Protein AF-A0A354IY60-F1 (afdb_monomer)

Solvent-accessible surface area (backbone atoms only — not comparable to full-atom values): 8496 Å² total; per-residue (Å²): 108,70,52,46,50,25,41,67,71,72,50,80,74,56,65,82,72,46,63,53,44,49,78,50,38,72,61,55,78,78,47,60,50,58,60,54,50,53,53,47,48,56,35,58,68,58,42,33,21,66,52,24,50,53,45,29,50,77,43,54,49,43,76,82,74,38,63,66,53,58,58,33,64,71,35,77,70,46,32,53,54,40,50,51,51,38,52,53,50,17,52,32,43,72,70,74,41,89,82,56,72,67,61,52,51,53,52,67,45,41,64,61,28,51,53,42,22,51,53,35,39,73,75,68,40,56,72,66,63,19,42,54,53,18,46,52,52,49,50,52,63,44,37,76,71,41,57,64,69,86,72,90,119

Secondary structure (DSSP, 8-state):
-HHHHHHHHTPPPPHHHHTTHHHHGGGGGGS-HHHHHHHHHHHHTSS-HHHHHHHHHHTT--TTT-HHHHHHHHSHHHHHHHHHHHHHHHHHHHTT----HHHHHHHHHHHHHHHHHHHHHHTT--HHHHHHHHHHHHHHHHHHHS---S---

Sequence (153 aa):
RVVRFAAKLGFTIEPTTRAPIPVMAPLIDNVPAARVFDEMLKLLLSGHALACLKELRSAGLHHGLLPLLDVVLEQPIGMKFVTLALESTDGRVKAGKGVSPGFLFASLLWHQVLEKWTAYRAAGESPIPALHLAADDVLETQTENLALQRRIA

Foldseek 3Di:
DVLLCCQLVVHDDDPVRLVCQLVCLVVCVVPPLVVLVVVLCCQLLVLRNVSSQVSCVVSNNNPLSCPLCVVQCVDPVSVVQLVVQSNVSSVCVVVVHDDDPVSNVCSSQVVQLVVQLVVVVVVVDDNVVSSVVSVVVSVVVVCVSRVPPPPVD

Structure (mmCIF, N/CA/C/O backbone):
data_AF-A0A354IY60-F1
#
_entry.id   AF-A0A354IY60-F1
#
loop_
_atom_site.group_PDB
_atom_site.id
_atom_site.type_symbol
_atom_site.label_atom_id
_atom_site.label_alt_id
_atom_site.label_comp_id
_atom_site.label_asym_id
_atom_site.label_entity_id
_atom_site.label_seq_id
_atom_site.pdbx_PDB_ins_code
_atom_site.Cartn_x
_atom_site.Cartn_y
_atom_site.Cartn_z
_atom_site.occupancy
_atom_site.B_iso_or_equiv
_atom_site.auth_seq_id
_atom_site.auth_comp_id
_atom_site.auth_asym_id
_atom_site.auth_atom_id
_atom_site.pdbx_PDB_model_num
ATOM 1 N N . ARG A 1 1 ? -11.865 1.160 8.815 1.00 88.44 1 ARG A N 1
ATOM 2 C CA . ARG A 1 1 ? -11.609 2.166 9.887 1.00 88.44 1 ARG A CA 1
ATOM 3 C C . ARG A 1 1 ? -11.349 1.549 11.257 1.00 88.44 1 ARG A C 1
ATOM 5 O O . ARG A 1 1 ? -10.276 1.803 11.785 1.00 88.44 1 ARG A O 1
ATOM 12 N N . VAL A 1 2 ? -12.276 0.768 11.831 1.00 89.88 2 VAL A N 1
ATOM 13 C CA . VAL A 1 2 ? -12.103 0.158 13.170 1.00 89.88 2 VAL A CA 1
ATOM 14 C C . VAL A 1 2 ? -10.794 -0.633 13.291 1.00 89.88 2 VAL A C 1
ATOM 16 O O . VAL A 1 2 ? -10.044 -0.413 14.231 1.00 89.88 2 VAL A O 1
ATOM 19 N N . VAL A 1 3 ? -10.442 -1.408 12.259 1.00 87.44 3 VAL A N 1
ATOM 20 C CA . VAL A 1 3 ? -9.163 -2.131 12.148 1.00 87.44 3 VAL A CA 1
ATOM 21 C C . VAL A 1 3 ? -7.941 -1.213 12.277 1.00 87.44 3 VAL A C 1
ATOM 23 O O . VAL A 1 3 ? -7.026 -1.503 13.040 1.00 87.44 3 VAL A O 1
ATOM 26 N N . ARG A 1 4 ? -7.944 -0.056 11.598 1.00 87.56 4 ARG A N 1
ATOM 27 C CA . ARG A 1 4 ? -6.861 0.938 11.696 1.00 87.56 4 ARG A CA 1
ATOM 28 C C . ARG A 1 4 ? -6.732 1.487 13.117 1.00 87.56 4 ARG A C 1
ATOM 30 O O . ARG A 1 4 ? -5.622 1.713 13.582 1.00 87.56 4 ARG A O 1
ATOM 37 N N . PHE A 1 5 ? -7.851 1.743 13.794 1.00 89.81 5 PHE A N 1
ATOM 38 C CA . PHE A 1 5 ? -7.823 2.234 15.171 1.00 89.81 5 PHE A CA 1
ATOM 39 C C . PHE A 1 5 ? -7.339 1.164 16.146 1.00 89.81 5 PHE A C 1
ATOM 41 O O . PHE A 1 5 ? -6.482 1.478 16.965 1.00 89.81 5 PHE A O 1
ATOM 48 N N . ALA A 1 6 ? -7.815 -0.074 16.010 1.00 89.38 6 ALA A N 1
ATOM 49 C CA . ALA A 1 6 ? -7.380 -1.208 16.821 1.00 89.38 6 ALA A CA 1
ATOM 50 C C . ALA A 1 6 ? -5.862 -1.406 16.721 1.00 89.38 6 ALA A C 1
ATOM 52 O O . ALA A 1 6 ? -5.167 -1.400 17.732 1.00 89.38 6 ALA A O 1
ATOM 53 N N . ALA A 1 7 ? -5.329 -1.444 15.497 1.00 85.56 7 ALA A N 1
ATOM 54 C CA . ALA A 1 7 ? -3.896 -1.595 15.260 1.00 85.56 7 ALA A CA 1
ATOM 55 C C . ALA A 1 7 ? -3.062 -0.386 15.725 1.00 85.56 7 ALA A C 1
ATOM 57 O O . ALA A 1 7 ? -1.956 -0.562 16.234 1.00 85.56 7 ALA A O 1
ATOM 58 N N . LYS A 1 8 ? -3.575 0.843 15.572 1.00 84.44 8 LYS A N 1
ATOM 59 C CA . LYS A 1 8 ? -2.874 2.063 16.004 1.00 84.44 8 LYS A CA 1
ATOM 60 C C . LYS A 1 8 ? -2.842 2.221 17.527 1.00 84.44 8 LYS A C 1
ATOM 62 O O . LYS A 1 8 ? -1.833 2.651 18.071 1.00 84.44 8 LYS A O 1
ATOM 67 N N . LEU A 1 9 ? -3.957 1.945 18.201 1.00 89.19 9 LEU A N 1
ATOM 68 C CA . LEU A 1 9 ? -4.133 2.186 19.638 1.00 89.19 9 LEU A CA 1
ATOM 69 C C . LEU A 1 9 ? -3.896 0.931 20.492 1.00 89.19 9 LEU A C 1
ATOM 71 O O . LEU A 1 9 ? -3.904 1.026 21.713 1.00 89.19 9 LEU A O 1
ATOM 75 N N . GLY A 1 10 ? -3.681 -0.229 19.867 1.00 86.25 10 GLY A N 1
ATOM 76 C CA . GLY A 1 10 ? -3.373 -1.479 20.560 1.00 86.25 10 GLY A CA 1
ATOM 77 C C . GLY A 1 10 ? -4.554 -2.082 21.323 1.00 86.25 10 GLY A C 1
ATOM 78 O O . GLY A 1 10 ? -4.336 -2.787 22.303 1.00 86.25 10 GLY A O 1
ATOM 79 N N . PHE A 1 11 ? -5.796 -1.808 20.909 1.00 90.44 11 PHE A N 1
ATOM 80 C CA . PHE A 1 11 ? -6.984 -2.415 21.519 1.00 90.44 11 PHE A CA 1
ATOM 81 C C . PHE A 1 11 ? -7.531 -3.567 20.676 1.00 90.44 11 PHE A C 1
ATOM 83 O O . PHE A 1 11 ? -7.369 -3.607 19.456 1.00 90.44 11 PHE A O 1
ATOM 90 N N . THR A 1 12 ? -8.240 -4.485 21.332 1.00 90.00 12 THR A N 1
ATOM 91 C CA . THR A 1 12 ? -8.960 -5.574 20.660 1.00 90.00 12 THR A CA 1
ATOM 92 C C . THR A 1 12 ? -10.376 -5.125 20.317 1.00 90.00 12 THR A C 1
ATOM 94 O O . THR A 1 12 ? -11.064 -4.544 21.154 1.00 90.00 12 THR A O 1
ATOM 97 N N . ILE A 1 13 ? -10.815 -5.382 19.083 1.00 91.25 13 ILE A N 1
ATOM 98 C CA . ILE A 1 13 ? -12.200 -5.130 18.667 1.00 91.25 13 ILE A CA 1
ATOM 99 C C . ILE A 1 13 ? -13.109 -6.086 19.443 1.00 91.25 13 ILE A C 1
ATOM 101 O O . ILE A 1 13 ? -12.880 -7.295 19.431 1.00 91.25 13 ILE A O 1
ATOM 105 N N . GLU A 1 14 ? -14.125 -5.536 20.105 1.00 94.50 14 GLU A N 1
ATOM 106 C CA . GLU A 1 14 ? -15.101 -6.303 20.878 1.00 94.50 14 GLU A CA 1
ATOM 107 C C . GLU A 1 14 ? -15.761 -7.400 19.998 1.00 94.50 14 GLU A C 1
ATOM 109 O O . GLU A 1 14 ? -16.012 -7.157 18.811 1.00 94.50 14 GLU A O 1
ATOM 114 N N . PRO A 1 15 ? -15.994 -8.626 20.520 1.00 92.94 15 PRO A N 1
ATOM 115 C CA . PRO A 1 15 ? -16.390 -9.772 19.699 1.00 92.94 15 PRO A CA 1
ATOM 116 C C . PRO A 1 15 ? -17.660 -9.573 18.868 1.00 92.94 15 PRO A C 1
ATOM 118 O O . PRO A 1 15 ? -17.668 -9.940 17.692 1.00 92.94 15 PRO A O 1
ATOM 121 N N . THR A 1 16 ? -18.714 -8.973 19.429 1.00 95.06 16 THR A N 1
ATOM 122 C CA . THR A 1 16 ? -19.974 -8.739 18.701 1.00 95.06 16 THR A CA 1
ATOM 123 C C . THR A 1 16 ? -19.823 -7.680 17.606 1.00 95.06 16 THR A C 1
ATOM 125 O O . THR A 1 16 ? -20.445 -7.788 16.553 1.00 95.06 16 THR A O 1
ATOM 128 N N . THR A 1 17 ? -18.910 -6.725 17.786 1.00 92.94 17 THR A N 1
ATOM 129 C CA . THR A 1 17 ? -18.509 -5.733 16.780 1.00 92.94 17 THR A CA 1
ATOM 130 C C . THR A 1 17 ? -17.629 -6.349 15.689 1.00 92.94 17 THR A C 1
ATOM 132 O O . THR A 1 17 ? -17.692 -5.937 14.530 1.00 92.94 17 THR A O 1
ATOM 135 N N . ARG A 1 18 ? -16.791 -7.336 16.038 1.00 91.06 18 ARG A N 1
ATOM 136 C CA . ARG A 1 18 ? -15.887 -8.022 15.101 1.00 91.06 18 ARG A CA 1
ATOM 137 C C . ARG A 1 18 ? -16.618 -9.037 14.222 1.00 91.06 18 ARG A C 1
ATOM 139 O O . ARG A 1 18 ? -16.305 -9.136 13.039 1.00 91.06 18 ARG A O 1
ATOM 146 N N . ALA A 1 19 ? -17.584 -9.761 14.784 1.00 91.88 19 ALA A N 1
ATOM 147 C CA . ALA A 1 19 ? -18.325 -10.833 14.120 1.00 91.88 19 ALA A CA 1
ATOM 148 C C . ALA A 1 19 ? -18.915 -10.476 12.735 1.00 91.88 19 ALA A C 1
ATOM 150 O O . ALA A 1 19 ? -18.747 -11.276 11.816 1.00 91.88 19 ALA A O 1
ATOM 151 N N . PRO A 1 20 ? -19.560 -9.310 12.518 1.00 92.75 20 PRO A N 1
ATOM 152 C CA . PRO A 1 20 ? -20.145 -8.985 11.217 1.00 92.75 20 PRO A CA 1
ATOM 153 C C . PRO A 1 20 ? -19.119 -8.559 10.158 1.00 92.75 20 PRO A C 1
ATOM 155 O O . PRO A 1 20 ? -19.459 -8.529 8.977 1.00 92.75 20 PRO A O 1
ATOM 158 N N . ILE A 1 21 ? -17.879 -8.224 10.538 1.00 90.81 21 ILE A N 1
ATOM 159 C CA . ILE A 1 21 ? -16.892 -7.628 9.623 1.00 90.81 21 ILE A CA 1
ATOM 160 C C . ILE A 1 21 ? -16.610 -8.514 8.395 1.00 90.81 21 ILE A C 1
ATOM 162 O O . ILE A 1 21 ? -16.708 -7.986 7.289 1.00 90.81 21 ILE A O 1
ATOM 166 N N . PRO A 1 22 ? -16.311 -9.824 8.527 1.00 87.81 22 PRO A N 1
ATOM 167 C CA . PRO A 1 22 ? -16.028 -10.666 7.364 1.00 87.81 22 PRO A CA 1
ATOM 168 C C . PRO A 1 22 ? -17.251 -10.838 6.456 1.00 87.81 22 PRO A C 1
ATOM 170 O O . PRO A 1 22 ? -17.123 -10.838 5.238 1.00 87.81 22 PRO A O 1
ATOM 173 N N . VAL A 1 23 ? -18.451 -10.933 7.043 1.00 90.25 23 VAL A N 1
ATOM 174 C CA . VAL A 1 23 ? -19.718 -11.088 6.304 1.00 90.25 23 VAL A CA 1
ATOM 175 C C . VAL A 1 23 ? -20.045 -9.827 5.503 1.00 90.25 23 VAL A C 1
ATOM 177 O O . VAL A 1 23 ? -20.557 -9.905 4.392 1.00 90.25 23 VAL A O 1
ATOM 180 N N . MET A 1 24 ? -19.736 -8.656 6.061 1.00 90.62 24 MET A N 1
ATOM 181 C CA . MET A 1 24 ? -19.971 -7.358 5.430 1.00 90.62 24 MET A CA 1
ATOM 182 C C . MET A 1 24 ? -18.816 -6.897 4.535 1.00 90.62 24 MET A C 1
ATOM 184 O O . MET A 1 24 ? -18.959 -5.871 3.874 1.00 90.62 24 MET A O 1
ATOM 188 N N . ALA A 1 25 ? -17.691 -7.618 4.493 1.00 86.38 25 ALA A N 1
ATOM 189 C CA . ALA A 1 25 ? -16.521 -7.254 3.694 1.00 86.38 25 ALA A CA 1
ATOM 190 C C . ALA A 1 25 ? -16.855 -6.940 2.219 1.00 86.38 25 ALA A C 1
ATOM 192 O O . ALA A 1 25 ? -16.401 -5.896 1.748 1.00 86.38 25 ALA A O 1
ATOM 193 N N . PRO A 1 26 ? -17.717 -7.715 1.520 1.00 85.06 26 PRO A N 1
ATOM 194 C CA . PRO A 1 26 ? -18.083 -7.423 0.129 1.00 85.06 26 PRO A CA 1
ATOM 195 C C . PRO A 1 26 ? -18.803 -6.081 -0.064 1.00 85.06 26 PRO A C 1
ATOM 197 O O . PRO A 1 26 ? -18.829 -5.533 -1.158 1.00 85.06 26 PRO A O 1
ATOM 200 N N . LEU A 1 27 ? -19.379 -5.490 0.992 1.00 87.69 27 LEU A N 1
ATOM 201 C CA . LEU A 1 27 ? -20.028 -4.178 0.889 1.00 87.69 27 LEU A CA 1
ATOM 202 C C . LEU A 1 27 ? -19.032 -3.045 0.606 1.00 87.69 27 LEU A C 1
ATOM 204 O O . LEU A 1 27 ? -19.461 -1.946 0.252 1.00 87.69 27 LEU A O 1
ATOM 208 N N . ILE A 1 28 ? -17.727 -3.294 0.754 1.00 83.00 28 ILE A N 1
ATOM 209 C CA . ILE A 1 28 ? -16.671 -2.355 0.363 1.00 83.00 28 ILE A CA 1
ATOM 210 C C . ILE A 1 28 ? -16.707 -2.083 -1.143 1.00 83.00 28 ILE A C 1
ATOM 212 O O . ILE A 1 28 ? -16.422 -0.954 -1.534 1.00 83.00 28 ILE A O 1
ATOM 216 N N . ASP A 1 29 ? -17.160 -3.034 -1.961 1.00 80.75 29 ASP A N 1
ATOM 217 C CA . ASP A 1 29 ? -17.261 -2.871 -3.418 1.00 80.75 29 ASP A CA 1
ATOM 218 C C . ASP A 1 29 ? -18.298 -1.805 -3.817 1.00 80.75 29 ASP A C 1
ATOM 220 O O . ASP A 1 29 ? -18.230 -1.225 -4.898 1.00 80.75 29 ASP A O 1
ATOM 224 N N . ASN A 1 30 ? -19.226 -1.468 -2.911 1.00 85.25 30 ASN A N 1
ATOM 225 C CA . ASN A 1 30 ? -20.182 -0.370 -3.095 1.00 85.25 30 ASN A CA 1
ATOM 226 C C . ASN A 1 30 ? -19.595 1.009 -2.739 1.00 85.25 30 ASN A C 1
ATOM 228 O O . ASN A 1 30 ? -20.263 2.035 -2.893 1.00 85.25 30 ASN A O 1
ATOM 232 N N . VAL A 1 31 ? -18.375 1.062 -2.201 1.00 84.38 31 VAL A N 1
ATOM 233 C CA . VAL A 1 31 ? -17.703 2.306 -1.821 1.00 84.38 31 VAL A CA 1
ATOM 234 C C . VAL A 1 31 ? -16.869 2.801 -3.004 1.00 84.38 31 VAL A C 1
ATOM 236 O O . VAL A 1 31 ? -16.104 2.027 -3.574 1.00 84.38 31 VAL A O 1
ATOM 239 N N . PRO A 1 32 ? -16.920 4.103 -3.353 1.00 83.19 32 PRO A N 1
ATOM 240 C CA . PRO A 1 32 ? -16.079 4.643 -4.415 1.00 83.19 32 PRO A CA 1
ATOM 241 C C . PRO A 1 32 ? -14.600 4.326 -4.180 1.00 83.19 32 PRO A C 1
ATOM 243 O O . PRO A 1 32 ? -14.066 4.611 -3.104 1.00 83.19 32 PRO A O 1
ATOM 246 N N . ALA A 1 33 ? -13.918 3.806 -5.198 1.00 76.94 33 ALA A N 1
ATOM 247 C CA . ALA A 1 33 ? -12.531 3.358 -5.092 1.00 76.94 33 ALA A CA 1
ATOM 248 C C . ALA A 1 33 ? -11.567 4.450 -4.578 1.00 76.94 33 ALA A C 1
ATOM 250 O O . ALA A 1 33 ? -10.688 4.159 -3.772 1.00 76.94 33 ALA A O 1
ATOM 251 N N . ALA A 1 34 ? -11.799 5.727 -4.907 1.00 79.12 34 ALA A N 1
ATOM 252 C CA . ALA A 1 34 ? -11.034 6.850 -4.347 1.00 79.12 34 ALA A CA 1
ATOM 253 C C . ALA A 1 34 ? -11.125 6.943 -2.807 1.00 79.12 34 ALA A C 1
ATOM 255 O O . ALA A 1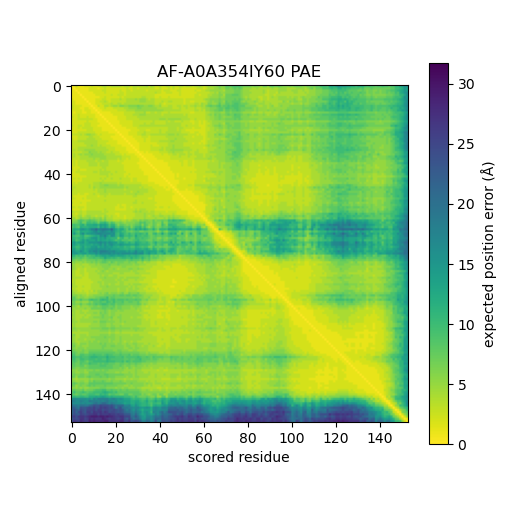 34 ? -10.150 7.253 -2.126 1.00 79.12 34 ALA A O 1
ATOM 256 N N . ARG A 1 35 ? -12.289 6.631 -2.223 1.00 83.75 35 ARG A N 1
ATOM 257 C CA . ARG A 1 35 ? -12.496 6.631 -0.765 1.00 83.75 35 ARG A CA 1
ATOM 258 C C . ARG A 1 35 ? -11.802 5.441 -0.107 1.00 83.75 35 ARG A C 1
ATOM 260 O O . ARG A 1 35 ? -11.246 5.586 0.983 1.00 83.75 35 ARG A O 1
ATOM 267 N N . VAL A 1 36 ? -11.853 4.276 -0.752 1.00 81.19 36 VAL A N 1
ATOM 268 C CA . VAL A 1 36 ? -11.145 3.068 -0.306 1.00 81.19 36 VAL A CA 1
ATOM 269 C C . VAL A 1 36 ? -9.639 3.333 -0.303 1.00 81.19 36 VAL A C 1
ATOM 271 O O . VAL A 1 36 ? -8.973 3.109 0.709 1.00 81.19 36 VAL A O 1
ATOM 274 N N . PHE A 1 37 ? -9.136 3.940 -1.377 1.00 79.94 37 PHE A N 1
ATOM 275 C CA . PHE A 1 37 ? -7.749 4.363 -1.528 1.00 79.94 37 PHE A CA 1
ATOM 276 C C . PHE A 1 37 ? -7.301 5.350 -0.439 1.00 79.94 37 PHE A C 1
ATOM 278 O O . PHE A 1 37 ? -6.261 5.155 0.191 1.00 79.94 37 PHE A O 1
ATOM 285 N N . ASP A 1 38 ? -8.105 6.372 -0.136 1.00 83.62 38 ASP A N 1
ATOM 286 C CA . ASP A 1 38 ? -7.805 7.320 0.943 1.00 83.62 38 ASP A CA 1
ATOM 287 C C . ASP A 1 38 ? -7.706 6.638 2.318 1.00 83.62 38 ASP A C 1
ATOM 289 O O . ASP A 1 38 ? -6.849 6.979 3.139 1.00 83.62 38 ASP A O 1
ATOM 293 N N . GLU A 1 39 ? -8.598 5.690 2.623 1.00 86.81 39 GLU A N 1
ATOM 294 C CA . GLU A 1 39 ? -8.551 4.946 3.888 1.00 86.81 39 GLU A CA 1
ATOM 295 C C . GLU A 1 39 ? -7.363 3.980 3.945 1.00 86.81 39 GLU A C 1
ATOM 297 O O . GLU A 1 39 ? -6.762 3.819 5.010 1.00 86.81 39 GLU A O 1
ATOM 302 N N . MET A 1 40 ? -6.987 3.399 2.810 1.00 83.44 40 MET A N 1
ATOM 303 C CA . MET A 1 40 ? -5.792 2.578 2.662 1.00 83.44 40 MET A CA 1
ATOM 304 C C . MET A 1 40 ? -4.517 3.393 2.896 1.00 83.44 40 MET A C 1
ATOM 306 O O . MET A 1 40 ? -3.669 2.980 3.685 1.00 83.44 40 MET A O 1
ATOM 310 N N . LEU A 1 41 ? -4.394 4.585 2.308 1.00 85.44 41 LEU A N 1
ATOM 311 C CA . LEU A 1 41 ? -3.262 5.475 2.577 1.00 85.44 41 LEU A CA 1
ATOM 312 C C . LEU A 1 41 ? -3.183 5.856 4.053 1.00 85.44 41 LEU A C 1
ATOM 314 O O . LEU A 1 41 ? -2.116 5.780 4.655 1.00 85.44 41 LEU A O 1
ATOM 318 N N . LYS A 1 42 ? -4.315 6.193 4.682 1.00 88.12 42 LYS A N 1
ATOM 319 C CA . LYS A 1 42 ? -4.358 6.474 6.128 1.00 88.12 42 LYS A CA 1
ATOM 320 C C . LYS A 1 42 ? -3.928 5.278 6.971 1.00 88.12 42 LYS A C 1
ATOM 322 O O . LYS A 1 42 ? -3.460 5.471 8.089 1.00 88.12 42 LYS A O 1
ATOM 327 N N . LEU A 1 43 ? -4.146 4.060 6.484 1.00 88.81 43 LEU A N 1
ATOM 328 C CA . LEU A 1 43 ? -3.760 2.827 7.154 1.00 88.81 43 LEU A CA 1
ATOM 329 C C . LEU A 1 43 ? -2.259 2.558 7.008 1.00 88.81 43 LEU A C 1
ATOM 331 O O . LEU A 1 43 ? -1.584 2.355 8.017 1.00 88.81 43 LEU A O 1
ATOM 335 N N . LEU A 1 44 ? -1.733 2.625 5.786 1.00 86.75 44 LEU A N 1
ATOM 336 C CA . LEU A 1 44 ? -0.325 2.356 5.480 1.00 86.75 44 LEU A CA 1
ATOM 337 C C . LEU A 1 44 ? 0.619 3.477 5.939 1.00 86.75 44 LEU A C 1
ATOM 339 O O . LEU A 1 44 ? 1.779 3.224 6.232 1.00 86.75 44 LEU A O 1
ATOM 343 N N . LEU A 1 45 ? 0.131 4.713 6.049 1.00 88.94 45 LEU A N 1
ATOM 344 C CA . LEU A 1 45 ? 0.900 5.866 6.534 1.00 88.94 45 LEU A CA 1
ATOM 345 C C . LEU A 1 45 ? 0.599 6.187 8.008 1.00 88.94 45 LEU A C 1
ATOM 347 O O . LEU A 1 45 ? 0.848 7.296 8.477 1.00 88.94 45 LEU A O 1
ATOM 351 N N . SER A 1 46 ? 0.029 5.233 8.750 1.00 89.06 46 SER A N 1
ATOM 352 C CA . SER A 1 46 ? -0.377 5.437 10.147 1.00 89.06 46 SER A CA 1
ATOM 353 C C . SER A 1 46 ? 0.775 5.394 11.155 1.00 89.06 46 SER A C 1
ATOM 355 O O . SER A 1 46 ? 0.569 5.791 12.303 1.00 89.06 46 SER A O 1
ATOM 357 N N . GLY A 1 47 ? 1.948 4.890 10.759 1.00 89.50 47 GLY A N 1
ATOM 358 C CA . GLY A 1 47 ? 3.024 4.510 11.679 1.00 89.50 47 GLY A CA 1
ATOM 359 C C . GLY A 1 47 ? 2.867 3.098 12.262 1.00 89.50 47 GLY A C 1
ATOM 360 O O . GLY A 1 47 ? 3.663 2.694 13.110 1.00 89.50 47 GLY A O 1
ATOM 361 N N . HIS A 1 48 ? 1.828 2.367 11.851 1.00 89.69 48 HIS A N 1
ATOM 362 C CA . HIS A 1 48 ? 1.505 1.013 12.301 1.00 89.69 48 HIS A CA 1
ATOM 363 C C . HIS A 1 48 ? 1.077 0.121 11.123 1.00 89.69 48 HIS A C 1
ATOM 365 O O . HIS A 1 48 ? 0.196 -0.730 11.276 1.00 89.69 48 HIS A O 1
ATOM 371 N N . ALA A 1 49 ? 1.643 0.332 9.935 1.00 87.81 49 ALA A N 1
ATOM 372 C CA . ALA A 1 49 ? 1.198 -0.281 8.690 1.00 87.81 49 ALA A CA 1
ATOM 373 C C . ALA A 1 49 ? 1.167 -1.812 8.758 1.00 87.81 49 ALA A C 1
ATOM 375 O O . ALA A 1 49 ? 0.139 -2.420 8.456 1.00 87.81 49 ALA A O 1
ATOM 376 N N . LEU A 1 50 ? 2.250 -2.442 9.227 1.00 83.44 50 LEU A N 1
ATOM 377 C CA . LEU A 1 50 ? 2.337 -3.905 9.299 1.00 83.44 50 LEU A CA 1
ATOM 378 C C . LEU A 1 50 ? 1.298 -4.498 10.264 1.00 83.44 50 LEU A C 1
ATOM 380 O O . LEU A 1 50 ? 0.670 -5.512 9.960 1.00 83.44 50 LEU A O 1
ATOM 384 N N . ALA A 1 51 ? 1.086 -3.855 11.415 1.00 85.38 51 ALA A N 1
ATOM 385 C CA . ALA A 1 51 ? 0.060 -4.264 12.373 1.00 85.38 51 ALA A CA 1
ATOM 386 C C . ALA A 1 51 ? -1.346 -4.113 11.775 1.00 85.38 51 ALA A C 1
ATOM 388 O O . ALA A 1 51 ? -2.170 -5.018 11.885 1.00 85.38 51 ALA A O 1
ATOM 389 N N . CYS A 1 52 ? -1.601 -3.006 11.073 1.00 88.00 52 CYS A N 1
ATOM 390 C CA . CYS A 1 52 ? -2.877 -2.783 10.407 1.00 88.00 52 CYS A CA 1
ATOM 391 C C . CYS A 1 52 ? -3.149 -3.815 9.305 1.00 88.00 52 CYS A C 1
ATOM 393 O O . CYS A 1 52 ? -4.285 -4.260 9.171 1.00 88.00 52 CYS A O 1
ATOM 395 N N . LEU A 1 53 ? -2.133 -4.208 8.531 1.00 83.19 53 LEU A N 1
ATOM 396 C CA . LEU A 1 53 ? -2.272 -5.233 7.492 1.00 83.19 53 LEU A CA 1
ATOM 397 C C . LEU A 1 53 ? -2.577 -6.612 8.078 1.00 83.19 53 LEU A C 1
ATOM 399 O O . LEU A 1 53 ? -3.450 -7.313 7.569 1.00 83.19 53 LEU A O 1
ATOM 403 N N . LYS A 1 54 ? -1.911 -6.986 9.176 1.00 82.19 54 LYS A N 1
ATOM 404 C CA . LYS A 1 54 ? -2.204 -8.237 9.891 1.00 82.19 54 LYS A CA 1
ATOM 405 C C . LYS A 1 54 ? -3.645 -8.267 10.401 1.00 82.19 54 LYS A C 1
ATOM 407 O O . LYS A 1 54 ? -4.324 -9.275 10.220 1.00 82.19 54 LYS A O 1
ATOM 412 N N . GLU A 1 55 ? -4.130 -7.163 10.969 1.00 85.19 55 GLU A N 1
ATOM 413 C CA . GLU A 1 55 ? -5.521 -7.063 11.425 1.00 85.19 55 GLU A CA 1
ATOM 414 C C . GLU A 1 55 ? -6.535 -7.023 10.272 1.00 85.19 55 GLU A C 1
ATOM 416 O O . GLU A 1 55 ? -7.605 -7.614 10.379 1.00 85.19 55 GLU A O 1
ATOM 421 N N . LEU A 1 56 ? -6.216 -6.382 9.142 1.00 85.62 56 LEU A N 1
ATOM 422 C CA . LEU A 1 56 ? -7.063 -6.442 7.943 1.00 85.62 56 LEU A CA 1
ATOM 423 C C . LEU A 1 56 ? -7.207 -7.879 7.442 1.00 85.62 56 LEU A C 1
ATOM 425 O O . LEU A 1 56 ? -8.320 -8.324 7.157 1.00 85.62 56 LEU A O 1
ATOM 429 N N . ARG A 1 57 ? -6.090 -8.611 7.372 1.00 81.12 57 ARG A N 1
ATOM 430 C CA . ARG A 1 57 ? -6.080 -10.014 6.957 1.00 81.12 57 ARG A CA 1
ATOM 431 C C . ARG A 1 57 ? -6.884 -10.881 7.923 1.00 81.12 57 ARG A C 1
ATOM 433 O O . ARG A 1 57 ? -7.754 -11.622 7.478 1.00 81.12 57 ARG A O 1
ATOM 440 N N . SER A 1 58 ? -6.662 -10.743 9.232 1.00 82.31 58 SER A N 1
ATOM 441 C CA . SER A 1 58 ? -7.389 -11.512 10.253 1.00 82.31 58 SER A CA 1
ATOM 442 C C . SER A 1 58 ? -8.880 -11.158 10.345 1.00 82.31 58 SER A C 1
ATOM 444 O O . SER A 1 58 ? -9.667 -11.947 10.864 1.00 82.31 58 SER A O 1
ATOM 446 N N . ALA A 1 59 ? -9.283 -9.986 9.851 1.00 81.62 59 ALA A N 1
ATOM 447 C CA . ALA A 1 59 ? -10.678 -9.567 9.736 1.00 81.62 59 ALA A CA 1
ATOM 448 C C . ALA A 1 59 ? -11.338 -9.959 8.398 1.00 81.62 59 ALA A C 1
ATOM 450 O O . ALA A 1 59 ? -12.508 -9.644 8.200 1.00 81.62 59 ALA A O 1
ATOM 451 N N . GLY A 1 60 ? -10.614 -10.609 7.476 1.00 79.62 60 GLY A N 1
ATOM 452 C CA . GLY A 1 60 ? -11.138 -10.984 6.157 1.00 79.62 6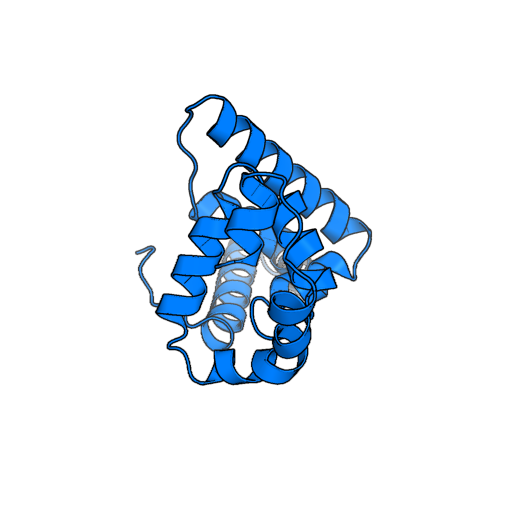0 GLY A CA 1
ATOM 453 C C . GLY A 1 60 ? -11.311 -9.808 5.186 1.00 79.62 60 GLY A C 1
ATOM 45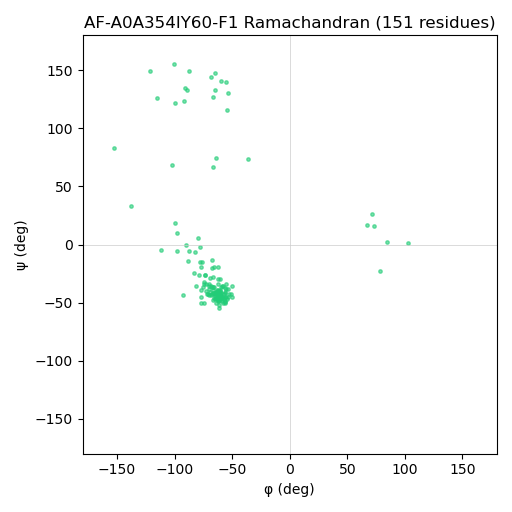4 O O . GLY A 1 60 ? -11.992 -9.946 4.182 1.00 79.62 60 GLY A O 1
ATOM 455 N N . LEU A 1 61 ? -10.688 -8.658 5.465 1.00 80.81 61 LEU A N 1
ATOM 456 C CA . LEU A 1 61 ? -10.820 -7.419 4.683 1.00 80.81 61 LEU A CA 1
ATOM 457 C C . LEU A 1 61 ? -9.678 -7.195 3.678 1.00 80.81 61 LEU A C 1
ATOM 459 O O . LEU A 1 61 ? -9.519 -6.092 3.170 1.00 80.81 61 LEU A O 1
ATOM 463 N N . HIS A 1 62 ? -8.814 -8.183 3.463 1.00 70.81 62 HIS A N 1
ATOM 464 C CA . HIS A 1 62 ? -7.645 -8.033 2.591 1.00 70.81 62 HIS A CA 1
ATOM 465 C C . HIS A 1 62 ? -8.004 -8.196 1.106 1.00 70.81 62 HIS A C 1
ATOM 467 O O . HIS A 1 62 ? -7.514 -7.431 0.276 1.00 70.81 62 HIS A O 1
ATOM 473 N N . HIS A 1 63 ? -8.945 -9.093 0.806 1.00 66.38 63 HIS A N 1
ATOM 474 C CA . HIS A 1 63 ? -9.428 -9.339 -0.547 1.00 66.38 63 HIS A CA 1
ATOM 475 C C . HIS A 1 63 ? -10.140 -8.116 -1.136 1.00 66.38 63 HIS A C 1
ATOM 477 O O . HIS A 1 63 ? -10.966 -7.486 -0.477 1.00 66.38 63 HIS A O 1
ATOM 483 N N . GLY A 1 64 ? -9.793 -7.768 -2.378 1.00 59.94 64 GLY A N 1
ATOM 484 C CA . GLY A 1 64 ? -10.393 -6.663 -3.140 1.00 59.94 64 GLY A CA 1
ATOM 485 C C . GLY A 1 64 ? -9.893 -5.264 -2.764 1.00 59.94 64 GLY A C 1
ATOM 486 O O . GLY A 1 64 ? -9.910 -4.361 -3.593 1.00 59.94 64 GLY A O 1
ATOM 487 N N . LEU A 1 65 ? -9.368 -5.075 -1.551 1.00 62.66 65 LEU A N 1
ATOM 488 C CA . LEU A 1 65 ? -8.852 -3.780 -1.100 1.00 62.66 65 LEU A CA 1
ATOM 489 C C . LEU A 1 65 ? -7.493 -3.453 -1.726 1.00 62.66 65 LEU A C 1
ATOM 491 O O . LEU A 1 65 ? -7.239 -2.293 -2.041 1.00 62.66 65 LEU A O 1
ATOM 495 N N . LEU A 1 66 ? -6.643 -4.471 -1.903 1.00 61.56 66 LEU A N 1
ATOM 496 C CA . LEU A 1 66 ? -5.328 -4.396 -2.544 1.00 61.56 66 LEU A CA 1
ATOM 497 C C . LEU A 1 66 ? -4.967 -5.762 -3.153 1.00 61.56 66 LEU A C 1
ATOM 499 O O . LEU A 1 66 ? -4.198 -6.512 -2.545 1.00 61.56 66 LEU A O 1
ATOM 503 N N . PRO A 1 67 ? -5.442 -6.071 -4.372 1.00 62.44 67 PRO A N 1
ATOM 504 C CA . PRO A 1 67 ? -5.014 -7.269 -5.102 1.00 62.44 67 PRO A CA 1
ATOM 505 C C . PRO A 1 67 ? -3.482 -7.389 -5.164 1.00 62.44 67 PRO A C 1
ATOM 507 O O . PRO A 1 67 ? -2.915 -8.466 -5.014 1.00 62.44 67 PRO A O 1
ATOM 510 N N . LEU A 1 68 ? -2.798 -6.245 -5.272 1.00 60.31 68 LEU A N 1
ATOM 511 C CA . LEU A 1 68 ? -1.344 -6.133 -5.208 1.00 60.31 68 LEU A CA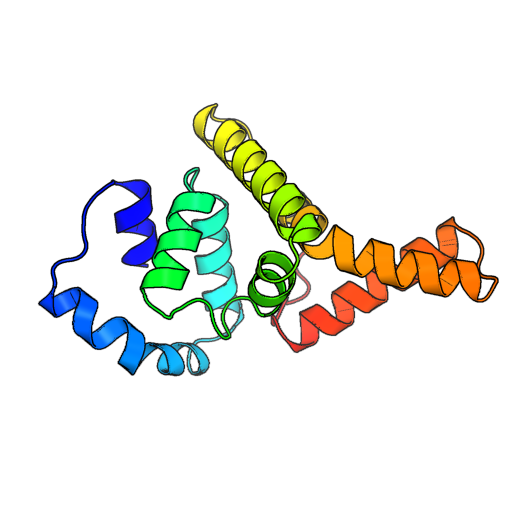 1
ATOM 512 C C . LEU A 1 68 ? -0.739 -6.669 -3.903 1.00 60.31 68 LEU A C 1
ATOM 514 O O . LEU A 1 68 ? 0.280 -7.350 -3.948 1.00 60.31 68 LEU A O 1
ATOM 518 N N . LEU A 1 69 ? -1.314 -6.340 -2.740 1.00 64.06 69 LEU A N 1
ATOM 519 C CA . LEU A 1 69 ? -0.772 -6.846 -1.479 1.00 64.06 69 LEU A CA 1
ATOM 520 C C . LEU A 1 69 ? -1.020 -8.337 -1.354 1.00 64.06 69 LEU A C 1
ATOM 522 O O . LEU A 1 69 ? -0.128 -9.027 -0.891 1.00 64.06 69 LEU A O 1
ATOM 526 N N . ASP A 1 70 ? -2.168 -8.847 -1.786 1.00 67.75 70 ASP A N 1
ATOM 527 C CA . ASP A 1 70 ? -2.419 -10.287 -1.741 1.00 67.75 70 ASP A CA 1
ATOM 528 C C . ASP A 1 70 ? -1.355 -11.045 -2.556 1.00 67.75 70 ASP A C 1
ATOM 530 O O . ASP A 1 70 ? -0.658 -11.893 -2.000 1.00 67.75 70 ASP A O 1
ATOM 534 N N . VAL A 1 71 ? -1.082 -10.606 -3.790 1.00 61.91 71 VAL A N 1
ATOM 535 C CA . VAL A 1 71 ? -0.029 -11.180 -4.651 1.00 61.91 71 VAL A CA 1
ATOM 536 C C . VAL A 1 71 ? 1.369 -11.054 -4.032 1.00 61.91 71 VAL A C 1
ATOM 538 O O . VAL A 1 71 ? 2.163 -11.996 -4.055 1.00 61.91 71 VAL A O 1
ATOM 541 N N . VAL A 1 72 ? 1.706 -9.895 -3.459 1.00 61.97 72 VAL A N 1
ATOM 542 C CA . VAL A 1 72 ? 3.048 -9.664 -2.900 1.00 61.97 72 VAL A CA 1
ATOM 543 C C . VAL A 1 72 ? 3.256 -10.391 -1.567 1.00 61.97 72 VAL A C 1
ATOM 545 O O . VAL A 1 72 ? 4.369 -10.823 -1.269 1.00 61.97 72 VAL A O 1
ATOM 548 N N . LEU A 1 73 ? 2.200 -10.556 -0.768 1.00 62.31 73 LEU A N 1
ATOM 549 C CA . LEU A 1 73 ? 2.229 -11.294 0.495 1.00 62.31 73 LEU A CA 1
ATOM 550 C C . LEU A 1 73 ? 2.221 -12.821 0.280 1.00 62.31 73 LEU A C 1
ATOM 552 O O . LEU A 1 73 ? 2.583 -13.549 1.204 1.00 62.31 73 LEU A O 1
ATOM 556 N N . GLU A 1 74 ? 1.801 -13.307 -0.891 1.00 67.88 74 GLU A N 1
ATOM 557 C CA . GLU A 1 74 ? 1.854 -14.726 -1.278 1.00 67.88 74 GLU A CA 1
ATOM 558 C C . GLU A 1 74 ? 3.254 -15.167 -1.728 1.00 67.88 74 GLU A C 1
ATOM 560 O O . GLU A 1 74 ? 3.630 -16.328 -1.553 1.00 67.88 74 GLU A O 1
ATOM 565 N N . GLN A 1 75 ? 4.072 -14.242 -2.237 1.00 66.62 75 GLN A N 1
ATOM 566 C CA . GLN A 1 75 ? 5.447 -14.532 -2.636 1.00 66.62 75 GLN A CA 1
ATOM 567 C C . GLN A 1 75 ? 6.447 -14.269 -1.491 1.00 66.62 75 GLN A C 1
ATOM 569 O O . GLN A 1 75 ? 6.571 -13.130 -1.031 1.00 66.62 75 GLN A O 1
ATOM 574 N N . PRO A 1 76 ? 7.259 -15.259 -1.063 1.00 66.19 76 PRO A N 1
ATOM 575 C CA . PRO A 1 76 ? 8.166 -15.107 0.084 1.00 66.19 76 PRO A CA 1
ATOM 576 C C . PRO A 1 76 ? 9.176 -13.955 -0.050 1.00 66.19 76 PRO A C 1
ATOM 578 O O . PRO A 1 76 ? 9.516 -13.295 0.934 1.00 66.19 76 PRO A O 1
ATOM 581 N N . ILE A 1 77 ? 9.66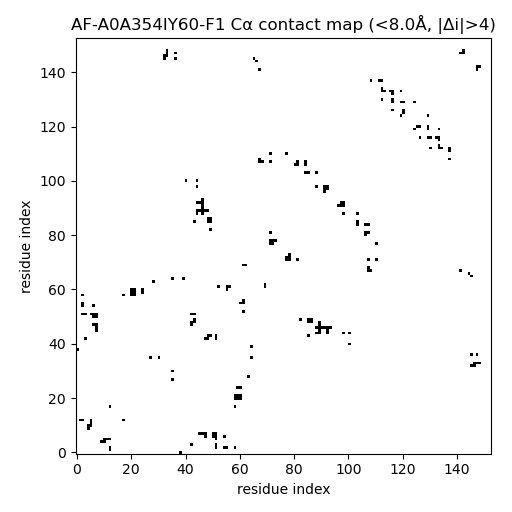2 -13.704 -1.270 1.00 67.31 77 ILE A N 1
ATOM 582 C CA . ILE A 1 77 ? 10.652 -12.655 -1.555 1.00 67.31 77 ILE A CA 1
ATOM 583 C C . ILE A 1 77 ? 9.990 -11.270 -1.567 1.00 67.31 77 ILE A C 1
ATOM 585 O O . ILE A 1 77 ? 10.507 -10.342 -0.938 1.00 67.31 77 ILE A O 1
ATOM 589 N N . GLY A 1 78 ? 8.829 -11.140 -2.218 1.00 71.25 78 GLY A N 1
ATOM 590 C CA . GLY A 1 78 ? 8.044 -9.904 -2.239 1.00 71.25 78 GLY A CA 1
ATOM 591 C C . GLY A 1 78 ? 7.625 -9.466 -0.834 1.00 71.25 78 GLY A C 1
ATOM 592 O O . GLY A 1 78 ? 7.796 -8.302 -0.463 1.00 71.25 78 GLY A O 1
ATOM 593 N N . MET A 1 79 ? 7.210 -10.428 -0.006 1.00 75.94 79 MET A N 1
ATOM 594 C CA . MET A 1 79 ? 6.825 -10.213 1.387 1.00 75.94 79 MET A CA 1
ATOM 595 C C . MET A 1 79 ? 7.932 -9.546 2.213 1.00 75.94 79 MET A C 1
ATOM 597 O O . MET A 1 79 ? 7.671 -8.594 2.955 1.00 75.94 79 MET A O 1
ATOM 601 N N . LYS A 1 80 ? 9.186 -10.001 2.080 1.00 82.12 80 LYS A N 1
ATOM 602 C CA . LYS A 1 80 ? 10.314 -9.421 2.827 1.00 82.12 80 LYS A CA 1
ATOM 603 C C . LYS A 1 80 ? 10.575 -7.973 2.414 1.00 82.12 80 LYS A C 1
ATOM 605 O O . LYS A 1 80 ? 10.770 -7.124 3.281 1.00 82.12 80 LYS A O 1
ATOM 610 N N . PHE A 1 81 ? 10.557 -7.683 1.113 1.00 83.62 81 PHE A N 1
ATOM 611 C CA . PHE A 1 81 ? 10.793 -6.331 0.605 1.00 83.62 81 PHE A CA 1
ATOM 612 C C . PHE A 1 81 ? 9.699 -5.355 1.050 1.00 83.62 81 PHE A C 1
ATOM 614 O O . PHE A 1 81 ? 10.000 -4.285 1.579 1.00 83.62 81 PHE A O 1
ATOM 621 N N . VAL A 1 82 ? 8.430 -5.750 0.921 1.00 82.62 82 VAL A N 1
ATOM 622 C CA . VAL A 1 82 ? 7.299 -4.925 1.362 1.00 82.62 82 VAL A CA 1
ATOM 623 C C . VAL A 1 82 ? 7.314 -4.711 2.865 1.00 82.62 82 VAL A C 1
ATOM 625 O O . VAL A 1 82 ? 7.118 -3.585 3.313 1.00 82.62 82 VAL A O 1
ATOM 628 N N . THR A 1 83 ? 7.611 -5.748 3.649 1.00 85.25 83 THR A N 1
ATOM 629 C CA . THR A 1 83 ? 7.730 -5.607 5.106 1.00 85.25 83 THR A CA 1
ATOM 630 C C . THR A 1 83 ? 8.774 -4.550 5.467 1.00 85.25 83 THR A C 1
ATOM 632 O O . THR A 1 83 ? 8.468 -3.639 6.232 1.00 85.25 83 THR A O 1
ATOM 635 N N . LEU A 1 84 ? 9.959 -4.587 4.846 1.00 89.06 84 LEU A N 1
ATOM 636 C CA . LEU A 1 84 ? 11.011 -3.589 5.077 1.00 89.06 84 LEU A CA 1
ATOM 637 C C . LEU A 1 84 ? 10.587 -2.172 4.661 1.00 89.06 84 LEU A C 1
ATOM 639 O O . LEU A 1 84 ? 10.874 -1.204 5.369 1.00 89.06 84 LEU A O 1
ATOM 643 N N . ALA A 1 85 ? 9.891 -2.026 3.531 1.00 88.94 85 ALA A N 1
ATOM 644 C CA . ALA A 1 85 ? 9.392 -0.730 3.073 1.00 88.94 85 ALA A CA 1
ATOM 645 C C . ALA A 1 85 ? 8.348 -0.140 4.038 1.00 88.94 85 ALA A C 1
ATOM 647 O O . ALA A 1 85 ? 8.385 1.057 4.348 1.00 88.94 85 ALA A O 1
ATOM 648 N N . LEU A 1 86 ? 7.444 -0.978 4.550 1.00 88.62 86 LEU A N 1
ATOM 649 C CA . LEU A 1 86 ? 6.440 -0.591 5.538 1.00 88.62 86 LEU A CA 1
ATOM 650 C C . LEU A 1 86 ? 7.069 -0.254 6.892 1.00 88.62 86 LEU A C 1
ATOM 652 O O . LEU A 1 86 ? 6.728 0.772 7.468 1.00 88.62 86 LEU A O 1
ATOM 656 N N . GLU A 1 87 ? 8.031 -1.043 7.372 1.00 90.62 87 GLU A N 1
ATOM 657 C CA . GLU A 1 87 ? 8.760 -0.762 8.616 1.00 90.62 87 GLU A CA 1
ATOM 658 C C . GLU A 1 87 ? 9.553 0.547 8.531 1.00 90.62 87 GLU A C 1
ATOM 660 O O . GLU A 1 87 ? 9.528 1.357 9.460 1.00 90.62 87 GLU A O 1
ATOM 665 N N . SER A 1 88 ? 10.208 0.800 7.394 1.00 90.94 88 SER A N 1
ATOM 666 C CA . SER A 1 88 ? 10.907 2.061 7.131 1.00 90.94 88 SER A CA 1
ATOM 667 C C . SER A 1 88 ? 9.936 3.246 7.117 1.00 90.94 88 SER A C 1
ATOM 669 O O . SER A 1 88 ? 10.195 4.282 7.737 1.00 90.94 88 SER A O 1
ATOM 671 N N . THR A 1 89 ? 8.774 3.080 6.477 1.00 91.12 89 THR A N 1
ATOM 672 C CA . THR A 1 89 ? 7.700 4.084 6.462 1.00 91.12 89 THR A CA 1
ATOM 673 C C . THR A 1 89 ? 7.191 4.359 7.876 1.00 91.12 89 THR A C 1
ATOM 675 O O . THR A 1 89 ? 7.139 5.516 8.296 1.00 91.12 89 THR A O 1
ATOM 678 N N . ASP A 1 90 ? 6.910 3.311 8.649 1.00 91.88 90 ASP A N 1
ATOM 679 C CA . ASP A 1 90 ? 6.441 3.417 10.029 1.00 91.88 90 ASP A CA 1
ATOM 680 C C . ASP A 1 90 ? 7.469 4.121 10.926 1.00 91.88 90 ASP A C 1
ATOM 682 O O . ASP A 1 90 ? 7.116 5.009 11.707 1.00 91.88 90 ASP A O 1
ATOM 686 N N . GLY A 1 91 ? 8.754 3.781 10.784 1.00 93.12 91 GLY A N 1
ATOM 687 C CA . GLY A 1 91 ? 9.850 4.425 11.506 1.00 93.12 91 GLY A CA 1
ATOM 688 C C . GLY A 1 91 ? 9.952 5.923 11.212 1.00 93.12 91 GLY A C 1
ATOM 689 O O . GLY A 1 91 ? 10.161 6.723 12.127 1.00 93.12 91 GLY A O 1
ATOM 690 N N . ARG A 1 92 ? 9.738 6.336 9.955 1.00 94.50 92 ARG A N 1
ATOM 691 C CA . ARG A 1 92 ? 9.711 7.757 9.574 1.00 94.50 92 ARG A CA 1
ATOM 692 C C . ARG A 1 92 ? 8.540 8.501 10.204 1.00 94.50 92 ARG A C 1
ATOM 694 O O . ARG A 1 92 ? 8.764 9.577 10.756 1.00 94.50 92 ARG A O 1
ATOM 701 N N . VAL A 1 93 ? 7.335 7.926 10.166 1.00 92.50 93 VAL A N 1
ATOM 702 C CA . VAL A 1 93 ? 6.141 8.528 10.786 1.00 92.50 93 VAL A CA 1
ATOM 703 C C . VAL A 1 93 ? 6.361 8.726 12.286 1.00 92.50 93 VAL A C 1
ATOM 705 O O . VAL A 1 93 ? 6.132 9.819 12.799 1.00 92.50 93 VAL A O 1
ATOM 708 N N . LYS A 1 94 ? 6.873 7.705 12.987 1.00 91.12 94 LYS A N 1
ATOM 709 C CA . LYS A 1 94 ? 7.166 7.780 14.431 1.00 91.12 94 LYS A CA 1
ATOM 710 C C . LYS A 1 94 ? 8.228 8.823 14.770 1.00 91.12 94 LYS A C 1
ATOM 712 O O . LYS A 1 94 ? 8.143 9.461 15.812 1.00 91.12 94 LYS A O 1
ATOM 717 N N . ALA A 1 95 ? 9.200 9.024 13.885 1.00 94.75 95 ALA A N 1
ATOM 718 C CA . ALA A 1 95 ? 10.222 10.057 14.025 1.00 94.75 95 ALA A CA 1
ATOM 719 C C . ALA A 1 95 ? 9.738 11.468 13.624 1.00 94.75 95 ALA A C 1
ATOM 721 O O . ALA A 1 95 ? 10.560 12.380 13.546 1.00 94.75 95 ALA A O 1
ATOM 722 N N . GLY A 1 96 ? 8.450 11.656 13.306 1.00 92.44 96 GLY A N 1
ATOM 723 C CA . GLY A 1 96 ? 7.900 12.941 12.859 1.00 92.44 96 GLY A CA 1
ATOM 724 C C . GLY A 1 96 ? 8.411 13.395 11.486 1.00 92.44 96 GLY A C 1
ATOM 725 O O . GLY A 1 96 ? 8.311 14.572 11.148 1.00 92.44 96 GLY A O 1
ATOM 726 N N . LYS A 1 97 ? 8.989 12.486 10.691 1.00 92.88 97 LYS A N 1
ATOM 727 C CA . LYS A 1 97 ? 9.527 12.788 9.358 1.00 92.88 97 LYS A CA 1
ATOM 728 C C . LYS A 1 97 ? 8.436 12.656 8.299 1.00 92.88 97 LYS A C 1
ATOM 730 O O . LYS A 1 97 ? 7.565 11.795 8.387 1.00 92.88 97 LYS A O 1
ATOM 735 N N . GLY A 1 98 ? 8.547 13.456 7.240 1.00 89.38 98 GLY A N 1
ATOM 736 C CA . GLY A 1 98 ? 7.661 13.353 6.081 1.00 89.38 98 GLY A CA 1
ATOM 737 C C . GLY A 1 98 ? 7.740 11.978 5.408 1.00 89.38 98 GLY A C 1
ATOM 738 O O . GLY A 1 98 ? 8.824 11.394 5.267 1.00 89.38 98 GLY A O 1
ATOM 739 N N . VAL A 1 99 ? 6.587 11.480 4.969 1.00 90.50 99 VAL A N 1
ATOM 740 C CA . VAL A 1 99 ? 6.434 10.250 4.182 1.00 90.50 99 VAL A CA 1
ATOM 741 C C . VAL A 1 99 ? 5.747 10.567 2.859 1.00 90.50 99 VAL A C 1
ATOM 743 O O . VAL A 1 99 ? 4.953 11.501 2.781 1.00 90.50 99 VAL A O 1
ATOM 746 N N . SER A 1 100 ? 6.078 9.806 1.815 1.00 86.06 100 SER A N 1
ATOM 747 C CA . SER A 1 100 ? 5.539 9.999 0.468 1.00 86.06 100 SER A CA 1
ATOM 748 C C . SER A 1 100 ? 4.697 8.789 0.061 1.00 86.06 100 SER A C 1
ATOM 750 O O . SER A 1 100 ? 5.223 7.672 0.068 1.00 86.06 100 SER A O 1
ATOM 752 N N . PRO A 1 101 ? 3.430 8.986 -0.350 1.00 84.19 101 PRO A N 1
ATOM 753 C CA . PRO A 1 101 ? 2.641 7.934 -0.983 1.00 84.19 101 PRO A CA 1
ATOM 754 C C . PRO A 1 101 ? 3.343 7.335 -2.209 1.00 84.19 101 PRO A C 1
ATOM 756 O O . PRO A 1 101 ? 3.316 6.123 -2.392 1.00 84.19 101 PRO A O 1
ATOM 759 N N . GLY A 1 102 ? 4.032 8.158 -3.009 1.00 85.25 102 GLY A N 1
ATOM 760 C CA . GLY A 1 102 ? 4.746 7.694 -4.202 1.00 85.25 102 GLY A CA 1
ATOM 761 C C . GLY A 1 102 ? 5.858 6.692 -3.878 1.00 85.25 102 GLY A C 1
ATOM 762 O O . GLY A 1 102 ? 5.974 5.671 -4.546 1.00 85.25 102 GLY A O 1
ATOM 763 N N . PHE A 1 103 ? 6.618 6.923 -2.800 1.00 86.38 103 PHE A N 1
ATOM 764 C CA . PHE A 1 103 ? 7.633 5.969 -2.327 1.00 86.38 103 PHE A CA 1
ATOM 765 C C . PHE A 1 103 ? 7.013 4.632 -1.908 1.00 86.38 103 PHE A C 1
ATOM 767 O O . PHE A 1 103 ? 7.542 3.567 -2.231 1.00 86.38 103 PHE A O 1
ATOM 774 N N . LEU A 1 104 ? 5.889 4.690 -1.190 1.00 83.81 104 LEU A N 1
ATOM 775 C CA . LEU A 1 104 ? 5.180 3.501 -0.742 1.00 83.81 104 LEU A CA 1
ATOM 776 C C . LEU A 1 104 ? 4.710 2.672 -1.943 1.00 83.81 104 LEU A C 1
ATOM 778 O O . LEU A 1 104 ? 5.046 1.496 -2.020 1.00 83.81 104 LEU A O 1
ATOM 782 N N . PHE A 1 105 ? 4.012 3.277 -2.908 1.00 81.25 105 PHE A N 1
ATOM 783 C CA . PHE A 1 105 ? 3.556 2.553 -4.100 1.00 81.25 105 PHE A CA 1
ATOM 784 C C . PHE A 1 105 ? 4.706 2.025 -4.944 1.00 81.25 105 PHE A C 1
ATOM 786 O O . PHE A 1 105 ? 4.664 0.864 -5.334 1.00 81.25 105 PHE A O 1
ATOM 793 N N . ALA A 1 106 ? 5.760 2.817 -5.160 1.00 86.50 106 ALA A N 1
ATOM 794 C CA . ALA A 1 106 ? 6.945 2.344 -5.870 1.00 86.50 106 ALA A CA 1
ATOM 795 C C . ALA A 1 106 ? 7.540 1.098 -5.194 1.00 86.50 106 ALA A C 1
ATOM 797 O O . ALA A 1 106 ? 7.895 0.139 -5.872 1.00 86.50 106 ALA A O 1
ATOM 798 N N . SER A 1 107 ? 7.577 1.072 -3.858 1.00 87.19 107 SER A N 1
ATOM 799 C CA . SER A 1 107 ? 8.067 -0.082 -3.098 1.00 87.19 107 SER A CA 1
ATOM 800 C C . SER A 1 107 ? 7.134 -1.295 -3.193 1.00 87.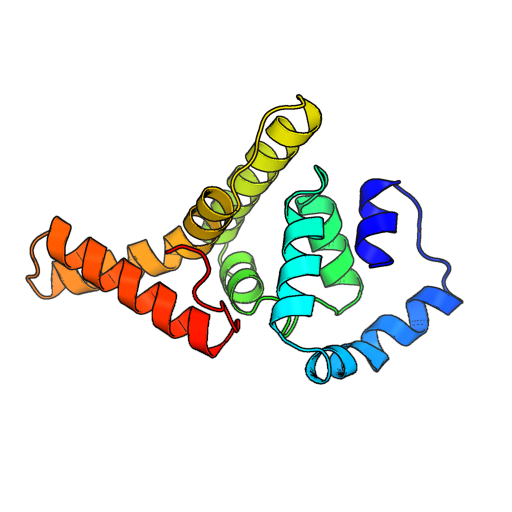19 107 SER A C 1
ATOM 802 O O . SER A 1 107 ? 7.599 -2.422 -3.327 1.00 87.19 107 SER A O 1
ATOM 804 N N . LEU A 1 108 ? 5.816 -1.085 -3.141 1.00 80.88 108 LEU A N 1
ATOM 805 C CA . LEU A 1 108 ? 4.830 -2.166 -3.259 1.00 80.88 108 LEU A CA 1
ATOM 806 C C . LEU A 1 108 ? 4.805 -2.786 -4.666 1.00 80.88 108 LEU A C 1
ATOM 808 O O . LEU A 1 108 ? 4.612 -3.989 -4.802 1.00 80.88 108 LEU A O 1
ATOM 812 N N . LEU A 1 109 ? 5.014 -1.971 -5.701 1.00 84.19 109 LEU A N 1
ATOM 813 C CA . LEU A 1 109 ? 4.940 -2.371 -7.110 1.00 84.19 109 LEU A CA 1
ATOM 814 C C . LEU A 1 109 ? 6.266 -2.891 -7.672 1.00 84.19 109 LEU A C 1
ATOM 816 O O . LEU A 1 109 ? 6.281 -3.509 -8.735 1.00 84.19 109 LEU A O 1
ATOM 820 N N . TRP A 1 110 ? 7.377 -2.662 -6.966 1.00 87.88 110 TRP A N 1
ATOM 821 C CA . TRP A 1 110 ? 8.723 -2.910 -7.480 1.00 87.88 110 TRP A CA 1
ATOM 822 C C . TRP A 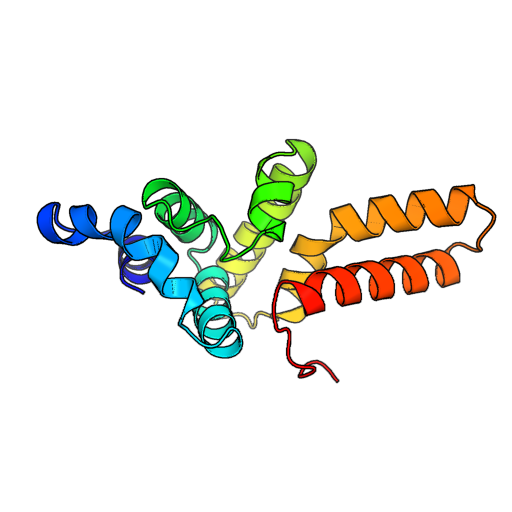1 110 ? 8.928 -4.327 -8.018 1.00 87.88 110 TRP A C 1
ATOM 824 O O . TRP A 1 110 ? 9.594 -4.502 -9.033 1.00 87.88 110 TRP A O 1
ATOM 834 N N . HIS A 1 111 ? 8.347 -5.340 -7.373 1.00 85.81 111 HIS A N 1
ATOM 835 C CA . HIS A 1 111 ? 8.538 -6.720 -7.811 1.00 85.81 111 HIS A CA 1
ATOM 836 C C . HIS A 1 111 ? 7.942 -6.985 -9.203 1.00 85.81 111 HIS A C 1
ATOM 838 O O . HIS A 1 111 ? 8.614 -7.573 -10.045 1.00 85.81 111 HIS A O 1
ATOM 844 N N . GLN A 1 112 ? 6.737 -6.473 -9.474 1.00 84.94 112 GLN A N 1
ATOM 845 C CA . GLN A 1 112 ? 6.104 -6.588 -10.793 1.00 84.94 112 GLN A CA 1
ATOM 846 C C . GLN A 1 112 ? 6.869 -5.792 -11.851 1.00 84.94 112 GLN A C 1
ATOM 848 O O . GLN A 1 112 ? 7.050 -6.258 -12.974 1.00 84.94 112 GLN A O 1
ATOM 853 N N . VAL A 1 113 ? 7.364 -4.604 -11.482 1.00 91.06 113 VAL A N 1
ATOM 854 C CA . VAL A 1 113 ? 8.196 -3.793 -12.382 1.00 91.06 113 VAL A CA 1
ATOM 855 C C . VAL A 1 113 ? 9.479 -4.544 -12.727 1.00 91.06 113 VAL A C 1
ATOM 857 O O . VAL A 1 113 ? 9.854 -4.601 -13.891 1.00 91.06 113 VAL A O 1
ATOM 860 N N . LEU A 1 114 ? 10.135 -5.164 -11.745 1.00 91.50 114 LEU A N 1
ATOM 861 C CA . LEU A 1 114 ? 11.358 -5.936 -11.950 1.00 91.50 114 LEU A CA 1
ATOM 862 C C . LEU A 1 114 ? 11.130 -7.155 -12.854 1.00 91.50 114 LEU A C 1
ATOM 864 O O . LEU A 1 114 ? 11.963 -7.436 -13.717 1.00 91.50 114 LEU A O 1
ATOM 868 N N . GLU A 1 115 ? 10.016 -7.862 -12.676 1.00 90.38 115 GLU A N 1
ATOM 869 C CA . GLU A 1 115 ? 9.626 -8.995 -13.517 1.00 90.38 115 GLU A CA 1
ATOM 870 C C . GLU A 1 115 ? 9.434 -8.567 -14.979 1.00 90.38 115 GLU A C 1
ATOM 872 O O . GLU A 1 115 ? 10.120 -9.080 -15.869 1.00 90.38 115 GLU A O 1
ATOM 877 N N . LYS A 1 116 ? 8.589 -7.555 -15.227 1.00 93.25 116 LYS A N 1
ATOM 878 C CA . LYS A 1 116 ? 8.356 -7.020 -16.578 1.00 93.25 116 LYS A CA 1
ATOM 879 C C . LYS A 1 116 ? 9.620 -6.428 -17.192 1.00 93.25 116 LYS A C 1
ATOM 881 O O . LYS A 1 116 ? 9.920 -6.682 -18.355 1.00 93.25 116 LYS A O 1
ATOM 886 N N . TRP A 1 117 ? 10.411 -5.699 -16.408 1.00 97.00 117 TRP A N 1
ATOM 887 C CA . TRP A 1 117 ? 11.674 -5.124 -16.867 1.00 97.00 117 TRP A CA 1
ATOM 888 C C . TRP A 1 117 ? 12.650 -6.209 -17.328 1.00 97.00 117 TRP A C 1
ATOM 890 O O . TRP A 1 117 ? 13.305 -6.068 -18.361 1.00 97.00 117 TRP A O 1
ATOM 900 N N . THR A 1 118 ? 12.718 -7.320 -16.593 1.00 95.56 118 THR A N 1
ATOM 901 C CA . THR A 1 118 ? 13.562 -8.465 -16.948 1.00 95.56 118 THR A CA 1
ATOM 902 C C . THR A 1 118 ? 13.072 -9.133 -18.235 1.00 95.56 118 THR A C 1
ATOM 904 O O . THR A 1 118 ? 13.891 -9.437 -19.102 1.00 95.56 118 THR A O 1
ATOM 907 N N . ALA A 1 119 ? 11.754 -9.291 -18.400 1.00 96.00 119 ALA A N 1
ATOM 908 C CA . ALA A 1 119 ? 11.148 -9.833 -19.617 1.00 96.00 119 ALA A CA 1
ATOM 909 C C . ALA A 1 119 ? 11.413 -8.948 -20.850 1.00 96.00 119 ALA A C 1
ATOM 911 O O . ALA A 1 119 ? 11.865 -9.451 -21.877 1.00 96.00 119 ALA A O 1
ATOM 912 N N . TYR A 1 120 ? 11.228 -7.628 -20.742 1.00 96.88 120 TYR A N 1
ATOM 913 C CA . TYR A 1 120 ? 11.498 -6.692 -21.839 1.00 96.88 120 TYR A CA 1
ATOM 914 C C . TYR A 1 120 ? 12.974 -6.663 -22.234 1.00 96.88 120 TYR A C 1
ATOM 916 O O . TYR A 1 120 ? 13.304 -6.707 -23.418 1.00 96.88 120 TYR A O 1
ATOM 924 N N . ARG A 1 121 ? 13.883 -6.688 -21.254 1.00 97.19 121 ARG A N 1
ATOM 925 C CA . ARG A 1 121 ? 15.320 -6.805 -21.537 1.00 97.19 121 ARG A CA 1
ATOM 926 C C . ARG A 1 121 ? 15.669 -8.113 -22.245 1.00 97.19 121 ARG A C 1
ATOM 928 O O . ARG A 1 121 ? 16.509 -8.105 -23.139 1.00 97.19 121 ARG A O 1
ATOM 935 N N . ALA A 1 122 ? 15.038 -9.223 -21.864 1.00 96.12 122 ALA A N 1
ATOM 936 C CA . ALA A 1 122 ? 15.230 -10.509 -22.534 1.00 96.12 122 ALA A CA 1
ATOM 937 C C . ALA A 1 122 ? 14.681 -10.510 -23.974 1.00 96.12 122 ALA A C 1
ATOM 939 O O . ALA A 1 122 ? 15.223 -11.208 -24.826 1.00 96.12 122 ALA A O 1
ATOM 940 N N . ALA A 1 123 ? 13.662 -9.693 -24.258 1.00 95.75 123 ALA A N 1
ATOM 941 C CA . ALA A 1 123 ? 13.111 -9.485 -25.597 1.00 95.75 123 ALA A CA 1
ATOM 942 C C . ALA A 1 123 ? 13.959 -8.552 -26.491 1.00 95.75 123 ALA A C 1
ATOM 944 O O . ALA A 1 123 ? 13.625 -8.361 -27.658 1.00 95.75 123 ALA A O 1
ATOM 945 N N . GLY A 1 124 ? 15.065 -8.001 -25.975 1.00 95.75 124 GLY A N 1
ATOM 946 C CA . GLY A 1 124 ? 16.007 -7.170 -26.732 1.00 95.75 124 GLY A CA 1
ATOM 947 C C . GLY A 1 124 ? 15.881 -5.665 -26.490 1.00 95.75 124 GLY A C 1
ATOM 948 O O . GLY A 1 124 ? 16.644 -4.898 -27.078 1.00 95.75 124 GLY A O 1
ATOM 949 N N . GLU A 1 125 ? 14.977 -5.228 -25.609 1.00 95.81 125 GLU A N 1
ATOM 950 C CA . GLU A 1 125 ? 14.839 -3.812 -25.272 1.00 95.81 125 GLU A CA 1
ATOM 951 C C . GLU A 1 125 ? 16.050 -3.280 -24.498 1.00 95.81 125 GLU A C 1
ATOM 953 O O . GLU A 1 125 ? 16.638 -3.944 -23.632 1.00 95.81 125 GLU A O 1
ATOM 958 N N . SER A 1 126 ? 16.402 -2.022 -24.771 1.00 96.62 126 SER A N 1
ATOM 959 C CA . SER A 1 126 ? 17.458 -1.337 -24.023 1.00 96.62 126 SER A CA 1
ATOM 960 C C . SER A 1 126 ? 17.053 -1.141 -22.552 1.00 96.62 126 SER A C 1
ATOM 962 O O . SER A 1 126 ? 15.878 -0.903 -22.271 1.00 96.62 126 SER A O 1
ATOM 964 N N . PRO A 1 127 ? 17.997 -1.168 -21.586 1.00 94.00 127 PRO A N 1
ATOM 965 C CA . PRO A 1 127 ? 17.658 -1.205 -20.162 1.00 94.00 127 PRO A CA 1
ATOM 966 C C . PRO A 1 127 ? 16.761 -0.066 -19.664 1.00 94.00 127 PRO A C 1
ATOM 968 O O . PRO A 1 127 ? 15.856 -0.326 -18.878 1.00 94.00 127 PRO A O 1
ATOM 971 N N . ILE A 1 128 ? 16.997 1.176 -20.095 1.00 95.81 128 ILE A N 1
ATOM 972 C CA . ILE A 1 128 ? 16.204 2.333 -19.649 1.00 95.81 128 ILE A CA 1
ATOM 973 C C . ILE A 1 128 ? 14.807 2.346 -20.299 1.00 95.81 128 ILE A C 1
ATOM 975 O O . ILE A 1 128 ? 13.833 2.393 -19.548 1.00 95.81 128 ILE A O 1
ATOM 979 N N . PRO A 1 129 ? 14.657 2.219 -21.635 1.00 95.94 129 PRO A N 1
ATOM 980 C CA . PRO A 1 129 ? 13.342 2.051 -22.262 1.00 95.94 129 PRO A CA 1
ATOM 981 C C . PRO A 1 129 ? 12.524 0.896 -21.674 1.00 95.94 129 PRO A C 1
ATOM 983 O O . PRO A 1 129 ? 11.365 1.090 -21.324 1.00 95.94 129 PRO A O 1
ATOM 986 N N . ALA A 1 130 ? 13.145 -0.268 -21.461 1.00 96.62 130 ALA A N 1
ATOM 987 C CA . ALA A 1 130 ? 12.495 -1.430 -20.860 1.00 96.62 130 ALA A CA 1
ATOM 988 C C . ALA A 1 130 ? 11.951 -1.146 -19.451 1.00 96.62 130 ALA A C 1
ATOM 990 O O . ALA A 1 130 ? 10.920 -1.692 -19.064 1.00 96.62 130 ALA A O 1
ATOM 991 N N . LEU A 1 131 ? 12.651 -0.318 -18.665 1.00 95.25 131 LEU A N 1
ATOM 992 C CA . LEU A 1 131 ? 12.209 0.059 -17.324 1.00 95.25 131 LEU A CA 1
ATOM 993 C C . LEU A 1 131 ? 10.998 0.993 -17.381 1.00 95.25 131 LEU A C 1
ATOM 995 O O . LEU A 1 131 ? 10.067 0.810 -16.603 1.00 95.25 131 LEU A O 1
ATOM 999 N N . HIS A 1 132 ? 11.007 1.972 -18.290 1.00 94.69 132 HIS A N 1
ATOM 1000 C CA . HIS A 1 132 ? 9.865 2.866 -18.494 1.00 94.6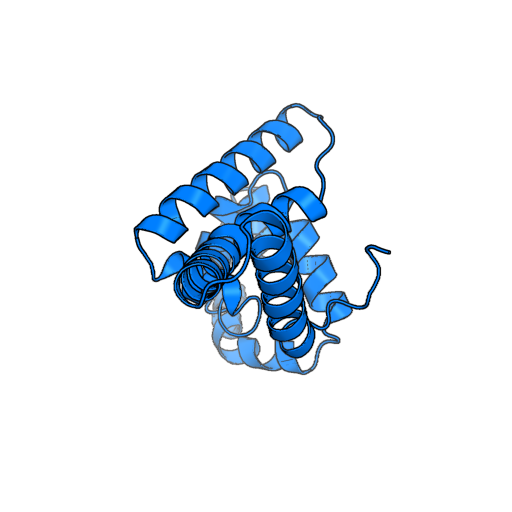9 132 HIS A CA 1
ATOM 1001 C C . HIS A 1 132 ? 8.629 2.086 -18.942 1.00 94.69 132 HIS A C 1
ATOM 1003 O O . HIS A 1 132 ? 7.591 2.199 -18.300 1.00 94.69 132 HIS A O 1
ATOM 1009 N N . LEU A 1 133 ? 8.780 1.207 -19.939 1.00 95.06 133 LEU A N 1
ATOM 1010 C CA . LEU A 1 133 ? 7.709 0.319 -20.395 1.00 95.06 133 LEU A CA 1
ATOM 1011 C C . LEU A 1 133 ? 7.167 -0.543 -19.253 1.00 95.06 133 LEU A C 1
ATOM 1013 O O . LEU A 1 133 ? 5.966 -0.580 -19.033 1.00 95.06 133 LEU A O 1
ATOM 1017 N N . ALA A 1 134 ? 8.045 -1.187 -18.477 1.00 94.94 134 ALA A N 1
ATOM 1018 C CA . ALA A 1 134 ? 7.634 -1.991 -17.329 1.00 94.94 134 ALA A CA 1
ATOM 1019 C C . ALA A 1 134 ? 6.884 -1.179 -16.263 1.00 94.94 134 ALA A C 1
ATOM 1021 O O . ALA A 1 134 ? 5.925 -1.680 -15.678 1.00 94.94 134 ALA A O 1
ATOM 1022 N N . ALA A 1 135 ? 7.324 0.050 -15.984 1.00 91.50 135 ALA A N 1
ATOM 1023 C CA . AL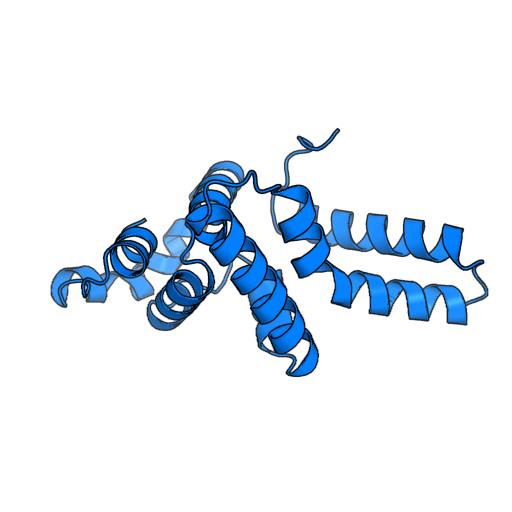A A 1 135 ? 6.671 0.918 -15.015 1.00 91.50 135 ALA A CA 1
ATOM 1024 C C . ALA A 1 135 ? 5.270 1.335 -15.486 1.00 91.50 135 ALA A C 1
ATOM 1026 O O . ALA A 1 135 ? 4.321 1.207 -14.711 1.00 91.50 135 ALA A O 1
ATOM 1027 N N . ASP A 1 136 ? 5.138 1.772 -16.739 1.00 91.25 136 ASP A N 1
ATOM 1028 C CA . ASP A 1 136 ? 3.863 2.194 -17.328 1.00 91.25 136 ASP A CA 1
ATOM 1029 C C . ASP A 1 136 ? 2.864 1.032 -17.364 1.00 91.25 136 ASP A C 1
ATOM 1031 O O . ASP A 1 136 ? 1.745 1.157 -16.869 1.00 91.25 136 ASP A O 1
ATOM 1035 N N . ASP A 1 137 ? 3.311 -0.138 -17.813 1.00 90.94 137 ASP A N 1
ATOM 1036 C CA . ASP A 1 137 ? 2.540 -1.378 -17.836 1.00 90.94 137 ASP A CA 1
ATOM 1037 C C . ASP A 1 137 ? 1.967 -1.770 -16.468 1.00 90.94 137 ASP A C 1
ATOM 1039 O O . ASP A 1 137 ? 0.816 -2.205 -16.344 1.00 90.94 137 ASP A O 1
ATOM 1043 N N . VAL A 1 138 ? 2.807 -1.708 -15.430 1.00 87.25 138 VAL A N 1
ATOM 1044 C CA . VAL A 1 138 ? 2.392 -2.046 -14.066 1.00 87.25 138 VAL A CA 1
ATOM 1045 C C . VAL A 1 138 ? 1.400 -1.005 -13.567 1.00 87.25 138 VAL A C 1
ATOM 1047 O O . VAL A 1 138 ? 0.388 -1.371 -12.975 1.00 87.25 138 VAL A O 1
ATOM 1050 N N . LEU A 1 139 ? 1.643 0.281 -13.820 1.00 82.88 139 LEU A N 1
ATOM 1051 C CA . LEU A 1 139 ? 0.721 1.340 -13.420 1.00 82.88 139 LEU A CA 1
ATOM 1052 C C . LEU A 1 139 ? -0.634 1.216 -14.119 1.00 82.88 139 LEU A C 1
ATOM 1054 O O . LEU A 1 139 ? -1.652 1.376 -13.451 1.00 82.88 139 LEU A O 1
ATOM 1058 N N . GLU A 1 140 ? -0.675 0.894 -15.409 1.00 83.00 140 GLU A N 1
ATOM 1059 C CA . GLU A 1 140 ? -1.919 0.718 -16.165 1.00 83.00 140 GLU A CA 1
ATOM 1060 C C . GLU A 1 140 ? -2.737 -0.460 -15.621 1.00 83.00 140 GLU A C 1
ATOM 1062 O O . GLU A 1 140 ? -3.881 -0.274 -15.204 1.00 83.00 140 GLU A O 1
ATOM 1067 N N . THR A 1 141 ? -2.100 -1.624 -15.449 1.00 78.62 141 THR A N 1
ATOM 1068 C CA . THR A 1 141 ? -2.726 -2.824 -14.856 1.00 78.62 141 THR A CA 1
ATOM 1069 C C . THR A 1 141 ? -3.303 -2.543 -13.461 1.00 78.62 141 THR A C 1
ATOM 1071 O O . THR A 1 141 ? -4.345 -3.069 -13.063 1.00 78.62 141 THR A O 1
ATOM 1074 N N . GLN A 1 142 ? -2.616 -1.712 -12.675 1.00 72.44 142 GLN A N 1
ATOM 1075 C CA . GLN A 1 142 ? -3.053 -1.361 -11.327 1.00 72.44 142 GLN A CA 1
ATOM 1076 C C . GLN A 1 142 ? -4.085 -0.233 -11.324 1.00 72.44 142 GLN A C 1
ATOM 1078 O O . GLN A 1 142 ? -4.874 -0.184 -10.393 1.00 72.44 142 GLN A O 1
ATOM 1083 N N . THR A 1 143 ? -4.130 0.628 -12.343 1.00 66.12 143 THR A N 1
ATOM 1084 C CA . THR A 1 143 ? -5.132 1.701 -12.490 1.00 66.12 143 THR A CA 1
ATOM 1085 C C . THR A 1 143 ? -6.510 1.157 -12.879 1.00 66.12 143 THR A C 1
ATOM 1087 O O . THR A 1 143 ? -7.534 1.762 -12.563 1.00 66.12 143 THR A O 1
ATOM 1090 N N . GLU A 1 144 ? -6.552 0.001 -13.537 1.00 61.34 144 GLU A N 1
ATOM 1091 C CA . GLU A 1 144 ? -7.802 -0.714 -13.813 1.00 61.34 144 GLU A CA 1
ATOM 1092 C C . GLU A 1 144 ? -8.386 -1.366 -12.548 1.00 61.34 144 GLU A C 1
ATOM 1094 O O . GLU A 1 144 ? -9.603 -1.400 -12.375 1.00 61.34 144 GLU A O 1
ATOM 1099 N N . ASN A 1 145 ? -7.527 -1.832 -11.632 1.00 58.00 145 ASN A N 1
ATOM 1100 C CA . ASN A 1 145 ? -7.927 -2.544 -10.410 1.00 58.00 145 ASN A CA 1
ATOM 1101 C C . ASN A 1 145 ? -8.112 -1.627 -9.191 1.00 58.00 145 ASN A C 1
ATOM 1103 O O . ASN A 1 145 ? -9.058 -1.756 -8.418 1.00 58.00 145 ASN A O 1
ATOM 1107 N N . LEU A 1 146 ? -7.199 -0.686 -9.001 1.00 56.22 146 LEU A N 1
ATOM 1108 C CA . LEU A 1 146 ? -7.333 0.431 -8.085 1.00 56.22 146 LEU A CA 1
ATOM 1109 C C . LEU A 1 146 ? -7.732 1.591 -8.973 1.00 56.22 146 LEU A C 1
ATOM 1111 O O . LEU A 1 146 ? -6.953 1.932 -9.848 1.00 56.22 146 LEU A O 1
ATOM 1115 N N . ALA A 1 147 ? -8.873 2.244 -8.751 1.00 50.94 147 ALA A N 1
ATOM 1116 C CA . ALA A 1 147 ? -9.144 3.530 -9.396 1.00 50.94 147 ALA A CA 1
ATOM 1117 C C . ALA A 1 147 ? -8.167 4.601 -8.861 1.00 50.94 147 ALA A C 1
ATOM 1119 O O . ALA A 1 147 ? -8.551 5.529 -8.144 1.00 50.94 147 ALA A O 1
ATOM 1120 N N . LEU A 1 148 ? -6.880 4.440 -9.179 1.00 49.41 148 LEU A N 1
ATOM 1121 C CA . LEU A 1 148 ? -5.780 5.374 -9.074 1.00 49.41 148 LEU A CA 1
ATOM 1122 C C . LEU A 1 148 ? -6.133 6.500 -10.038 1.00 49.41 148 LEU A C 1
ATOM 1124 O O . LEU A 1 148 ? -5.614 6.615 -11.144 1.00 49.41 148 LEU A O 1
ATOM 1128 N N . GLN A 1 149 ? -7.099 7.326 -9.635 1.00 43.62 149 GLN A N 1
ATOM 1129 C CA . GLN A 1 149 ? -7.367 8.574 -10.314 1.00 43.62 149 GLN A CA 1
ATOM 1130 C C . GLN A 1 149 ? -6.047 9.331 -10.348 1.00 43.62 149 GLN A C 1
ATOM 1132 O O . GLN A 1 149 ? -5.494 9.654 -9.297 1.00 43.62 149 GLN A O 1
ATOM 1137 N N . ARG A 1 150 ? -5.563 9.536 -11.576 1.00 40.03 150 ARG A N 1
ATOM 1138 C CA . ARG A 1 150 ? -4.416 10.329 -12.035 1.00 40.03 150 ARG A CA 1
ATOM 1139 C C . ARG A 1 150 ? -4.213 11.621 -11.227 1.00 40.03 150 ARG A C 1
ATOM 1141 O O . ARG A 1 150 ? -4.526 12.711 -11.692 1.00 40.03 150 ARG A O 1
ATOM 1148 N N . ARG A 1 151 ? -3.728 11.504 -9.992 1.00 40.09 151 ARG A N 1
ATOM 1149 C CA . ARG A 1 151 ? -3.416 12.623 -9.086 1.00 40.09 151 ARG A CA 1
ATOM 1150 C C . ARG A 1 151 ? -1.922 12.770 -8.829 1.00 40.09 151 ARG A C 1
ATOM 1152 O O . ARG A 1 151 ? -1.522 13.710 -8.155 1.00 40.09 151 ARG A O 1
ATOM 1159 N N . ILE A 1 152 ? -1.118 11.846 -9.351 1.00 40.94 152 ILE A N 1
ATOM 1160 C CA . ILE A 1 152 ? 0.339 11.950 -9.398 1.00 40.94 152 ILE A CA 1
ATOM 1161 C C . ILE A 1 152 ? 0.699 12.341 -10.836 1.00 40.94 152 ILE A C 1
ATOM 1163 O O . ILE A 1 152 ? 1.169 11.520 -11.614 1.00 40.94 152 ILE A O 1
ATOM 1167 N N . ALA A 1 153 ? 0.346 13.568 -11.209 1.00 31.98 153 ALA A N 1
ATOM 1168 C CA . ALA A 1 153 ? 0.765 14.247 -12.429 1.00 31.98 153 ALA A CA 1
ATOM 1169 C C . ALA A 1 153 ? 1.001 15.716 -12.075 1.00 31.98 153 ALA A C 1
ATOM 1171 O O . ALA A 1 153 ? 0.197 16.242 -11.267 1.00 31.98 153 ALA A O 1
#

pLDDT: mean 82.8, std 13.15, range [31.98, 97.19]

Radius of gyration: 16.82 Å; Cα contacts (8 Å, |Δi|>4): 132; chains: 1; bounding box: 38×29×48 Å

Mean predicted aligned error: 6.34 Å

Nearest PDB structures (foldseek):
  3aqm-assembly1_B  TM=8.435E-01  e=1.664E-06  Escherichia coli DH1
  3aqk-assembly1_A  TM=8.312E-01  e=3.457E-06  Escherichia coli DH1